Protein AF-T1G337-F1 (afdb_monomer)

Solvent-accessible surface area (backbone atoms only — not comparable to full-atom values): 6458 Å² total; per-residue (Å²): 134,67,88,81,56,74,63,47,60,79,75,40,58,90,79,54,84,60,91,90,53,78,80,91,66,64,92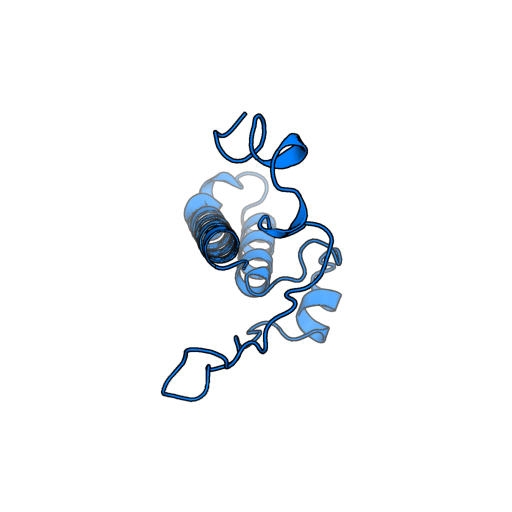,58,68,93,51,98,58,86,75,80,78,87,75,68,77,56,52,72,66,59,42,58,74,68,66,58,56,78,92,61,68,55,72,50,32,55,37,49,54,52,32,5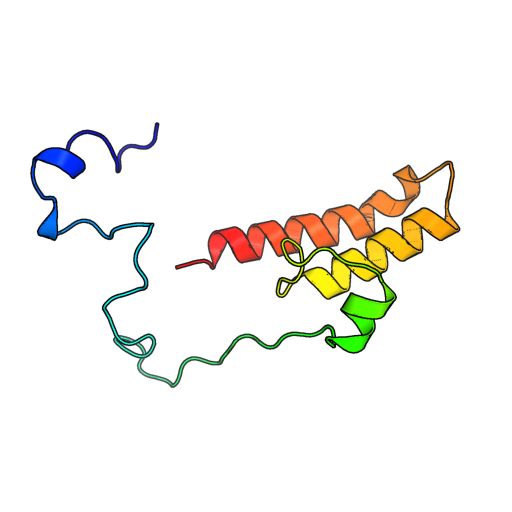1,54,43,38,67,75,38,59,89,60,45,74,82,42,50,66,44,45,50,54,31,55,51,43,51,49,54,48,65,72,63,65,126

pLDDT: mean 88.04, std 11.39, range [44.69, 97.5]

Foldseek 3Di:
DDPLPDPCVPPPVPVDDDPVDDDPDDPCPPPPDDDDDDDQPDDPVLCVVLVPDPVCSDSLVVLVSVLVVCVVVPPPPSVVSVVSVVSSVVVVVVVVVVDD

Radius of gyration: 19.02 Å; Cα contacts (8 Å, |Δi|>4): 44; chains: 1; bounding box: 46×31×46 Å

Mean predicted aligned er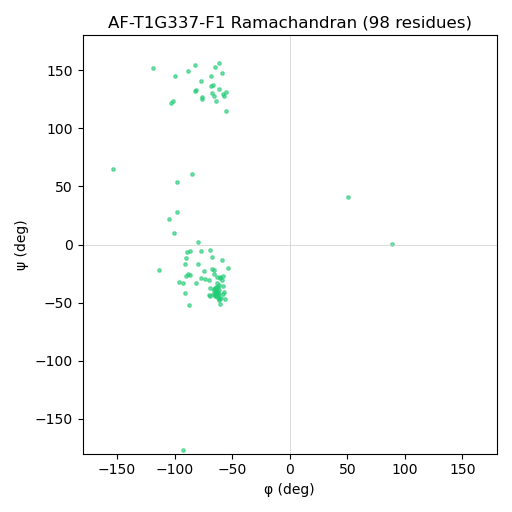ror: 6.65 Å

Neare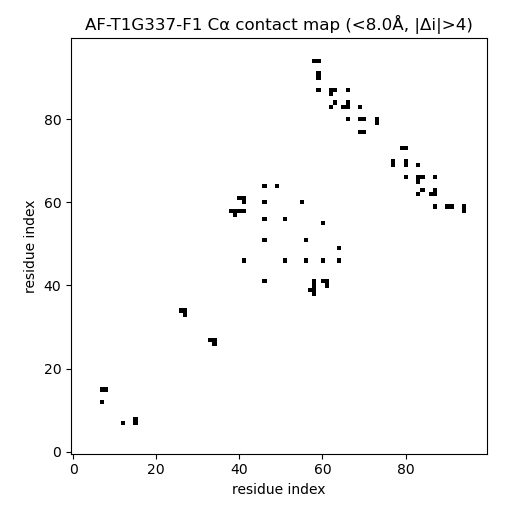st PDB structures (foldseek):
  8q45-assembly1_o  TM=9.535E-01  e=4.949E-06  Bos taurus
  8olt-assembly1_o  TM=9.388E-01  e=1.789E-05  Mus musculus
  8q48-assembly1_o  TM=9.523E-01  e=2.918E-05  Bos taurus
  8uey-assembly1_1o  TM=9.378E-01  e=2.918E-05  Sus scrofa
  8uep-assembly1_1o  TM=9.225E-01  e=5.381E-05  Sus scrofa

Secondary structure (DSSP, 8-state):
--TTSSSHHHH-TTTSPPSSSPPSS-TTTT-SSPPPPPPP-S-HHHHHHTT--GGG-STTHHHHHHHHHHHHHTTT-GGGGHHHHHHHHHHHHHHHHH--

Sequence (100 aa):
MGAATSNAFWLSPDIRPDYQKDPIFDPQYGFDKPRVPRKMIATEEELNAANIPPENRDYCSHLLIKYFACREQKFPLTYFCKDERNAYSHCEYDEYVIIP

Structure (mmCIF, N/CA/C/O backbone):
data_AF-T1G337-F1
#
_entry.id   AF-T1G337-F1
#
loop_
_atom_site.group_PDB
_atom_site.id
_atom_site.type_symbol
_atom_site.label_atom_id
_atom_site.label_alt_id
_atom_site.label_comp_id
_atom_site.label_asym_id
_atom_site.label_entity_id
_atom_site.label_seq_id
_atom_site.pdbx_PDB_ins_code
_atom_site.Cartn_x
_atom_site.Cartn_y
_atom_site.Cartn_z
_atom_site.occupancy
_atom_site.B_iso_or_equiv
_atom_site.auth_seq_id
_atom_site.auth_comp_id
_atom_site.auth_asym_id
_atom_site.auth_atom_id
_atom_site.pdbx_PDB_model_num
ATOM 1 N N . MET A 1 1 ? 20.757 9.544 1.829 1.00 44.69 1 MET A N 1
ATOM 2 C CA . MET A 1 1 ? 20.522 9.708 0.378 1.00 44.69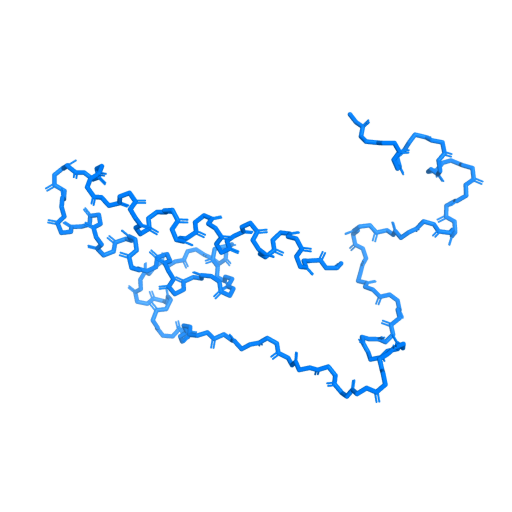 1 MET A CA 1
ATOM 3 C C . MET A 1 1 ? 21.192 8.528 -0.304 1.00 44.69 1 MET A C 1
ATOM 5 O O . MET A 1 1 ? 22.393 8.369 -0.139 1.00 44.69 1 MET A O 1
ATOM 9 N N . GLY A 1 2 ? 20.406 7.618 -0.884 1.00 55.16 2 GLY A N 1
ATOM 10 C CA . GLY A 1 2 ? 20.905 6.336 -1.394 1.00 55.16 2 GLY A CA 1
ATOM 11 C C . GLY A 1 2 ? 21.869 6.501 -2.571 1.00 55.16 2 GLY A C 1
ATOM 12 O O . GLY A 1 2 ? 21.785 7.471 -3.318 1.00 55.16 2 GLY A O 1
ATOM 13 N N . ALA A 1 3 ? 22.773 5.537 -2.743 1.00 59.25 3 ALA A N 1
ATOM 14 C CA . ALA A 1 3 ? 23.873 5.573 -3.713 1.00 59.25 3 ALA A CA 1
ATOM 15 C C . ALA A 1 3 ? 23.449 5.729 -5.193 1.00 59.25 3 ALA A C 1
ATOM 17 O O . ALA A 1 3 ? 24.282 6.044 -6.037 1.00 59.25 3 ALA A O 1
ATOM 18 N N . ALA A 1 4 ? 22.165 5.556 -5.517 1.00 59.88 4 ALA A N 1
ATOM 19 C CA . ALA A 1 4 ? 21.641 5.638 -6.879 1.00 59.88 4 ALA A CA 1
ATOM 20 C C . ALA A 1 4 ? 21.475 7.073 -7.430 1.00 59.88 4 ALA A C 1
ATOM 22 O O . ALA A 1 4 ? 21.092 7.233 -8.590 1.00 59.88 4 ALA A O 1
ATOM 23 N N . THR A 1 5 ? 21.702 8.130 -6.637 1.00 58.25 5 THR A N 1
ATOM 24 C CA . THR A 1 5 ? 21.276 9.493 -7.020 1.00 58.25 5 THR A CA 1
ATOM 25 C C . THR A 1 5 ? 22.382 10.510 -7.288 1.00 58.25 5 THR A C 1
ATOM 27 O O . THR A 1 5 ? 22.104 11.472 -7.993 1.00 58.25 5 THR A O 1
ATOM 30 N N . SER A 1 6 ? 23.612 10.356 -6.791 1.00 59.41 6 SER A N 1
ATOM 31 C CA . SER A 1 6 ? 24.574 11.475 -6.842 1.00 59.41 6 SER A CA 1
ATOM 32 C C . SER A 1 6 ? 25.395 11.550 -8.133 1.00 59.41 6 SER A C 1
ATOM 34 O O . SER A 1 6 ? 25.408 12.592 -8.780 1.00 59.41 6 SER A O 1
ATOM 36 N N . ASN A 1 7 ? 26.050 10.461 -8.545 1.00 60.75 7 ASN A N 1
ATOM 37 C CA . ASN A 1 7 ? 26.934 10.481 -9.721 1.00 60.75 7 ASN A CA 1
ATOM 38 C C . ASN A 1 7 ? 26.219 10.079 -11.021 1.00 60.75 7 ASN A C 1
ATOM 40 O O . ASN A 1 7 ? 26.514 10.623 -12.081 1.00 60.75 7 ASN A O 1
ATOM 44 N N . ALA A 1 8 ? 25.239 9.175 -10.949 1.00 61.31 8 ALA A N 1
ATOM 45 C CA . ALA A 1 8 ? 24.519 8.681 -12.126 1.00 61.31 8 ALA A CA 1
ATOM 46 C C . ALA A 1 8 ? 23.589 9.732 -12.762 1.00 61.31 8 ALA A C 1
ATOM 48 O O . ALA A 1 8 ? 23.403 9.723 -13.973 1.00 61.31 8 ALA A O 1
ATOM 49 N N . PHE A 1 9 ? 23.040 10.656 -11.963 1.00 66.81 9 PHE A N 1
ATOM 50 C CA . PHE A 1 9 ? 22.112 11.686 -12.445 1.00 66.81 9 PHE A CA 1
ATOM 51 C C . PHE A 1 9 ? 22.769 12.659 -13.439 1.00 66.81 9 PHE A C 1
ATOM 53 O O . PHE A 1 9 ? 22.139 13.053 -14.413 1.00 66.81 9 PHE A O 1
ATOM 60 N N . TRP A 1 10 ? 24.042 13.005 -13.221 1.00 71.88 10 TRP A N 1
ATOM 61 C CA . TRP A 1 10 ? 24.773 13.953 -14.070 1.00 71.88 10 TRP A CA 1
ATOM 62 C C . TRP A 1 10 ? 25.625 13.280 -15.151 1.00 71.88 10 TRP A C 1
ATOM 64 O O . TRP A 1 10 ? 25.804 13.850 -16.221 1.00 71.88 10 TRP A O 1
ATOM 74 N N . LEU A 1 11 ? 26.166 12.086 -14.885 1.00 81.06 11 LEU A N 1
ATOM 75 C CA . LEU A 1 11 ? 27.117 11.425 -15.788 1.00 81.06 11 LEU A CA 1
ATOM 76 C C . LEU A 1 11 ? 26.446 10.544 -16.848 1.00 81.06 11 LEU A C 1
ATOM 78 O O . LEU A 1 11 ? 27.052 10.275 -17.883 1.00 81.06 11 LEU A O 1
ATOM 82 N N . SER A 1 12 ? 25.240 10.029 -16.593 1.00 76.81 12 SER A N 1
ATOM 83 C CA . SER A 1 12 ? 24.577 9.074 -17.495 1.00 76.81 12 SER A CA 1
ATOM 84 C C . SER A 1 12 ? 23.049 9.141 -17.369 1.00 76.81 12 SER A C 1
ATOM 86 O O . SER A 1 12 ? 22.427 8.165 -16.936 1.00 76.81 12 SER A O 1
ATOM 88 N N . PRO A 1 13 ? 22.427 10.277 -17.736 1.00 79.19 13 PRO A N 1
ATOM 89 C CA . PRO A 1 13 ? 20.978 10.447 -17.631 1.00 79.19 13 PRO A CA 1
ATOM 90 C C . PRO A 1 13 ? 20.194 9.433 -18.480 1.00 79.19 13 PRO A C 1
ATOM 92 O O . PRO A 1 13 ? 19.105 9.040 -18.082 1.00 79.19 13 PRO A O 1
ATOM 95 N N . ASP A 1 14 ? 20.767 8.951 -19.588 1.00 81.25 14 ASP A N 1
ATOM 96 C CA . ASP A 1 14 ? 20.091 8.050 -20.535 1.00 81.25 14 ASP A CA 1
ATOM 97 C C . ASP A 1 14 ? 19.936 6.602 -20.031 1.00 81.25 14 ASP A C 1
ATOM 99 O O . ASP A 1 14 ? 19.073 5.869 -20.504 1.00 81.25 14 ASP A O 1
ATOM 103 N N . ILE A 1 15 ? 20.777 6.165 -19.086 1.00 83.50 15 ILE A N 1
ATOM 104 C CA . ILE A 1 15 ? 20.776 4.780 -18.569 1.00 83.50 15 ILE A CA 1
ATOM 105 C C . ILE A 1 15 ? 19.841 4.649 -17.359 1.00 83.50 15 ILE A C 1
ATOM 107 O O . ILE A 1 15 ? 19.334 3.569 -17.054 1.00 83.50 15 ILE A O 1
ATOM 111 N N . ARG A 1 16 ? 19.631 5.745 -16.628 1.00 80.12 16 ARG A N 1
ATOM 112 C CA . ARG A 1 16 ? 18.880 5.745 -15.377 1.00 80.12 16 ARG A CA 1
ATOM 113 C C . ARG A 1 16 ? 17.371 5.809 -15.665 1.00 80.12 16 ARG A C 1
ATOM 115 O O . ARG A 1 16 ? 16.942 6.712 -16.378 1.00 80.12 16 ARG A O 1
ATOM 122 N N . PRO A 1 17 ? 16.544 4.955 -15.036 1.00 81.19 17 PRO A N 1
ATOM 123 C CA . PRO A 1 17 ? 15.100 5.127 -15.093 1.00 81.19 17 PRO A CA 1
ATOM 124 C C . PRO A 1 17 ? 14.674 6.410 -14.362 1.00 81.19 17 PRO A C 1
ATOM 126 O O . PRO A 1 17 ? 15.163 6.746 -13.275 1.00 81.19 17 PRO A O 1
ATOM 129 N N . ASP A 1 18 ? 13.757 7.140 -14.984 1.00 82.81 18 ASP A N 1
ATOM 130 C CA . ASP A 1 18 ? 13.081 8.277 -14.372 1.00 82.81 18 ASP A CA 1
ATOM 131 C C . ASP A 1 18 ? 11.941 7.759 -13.484 1.00 82.81 18 ASP A C 1
ATOM 133 O O . ASP A 1 18 ? 11.17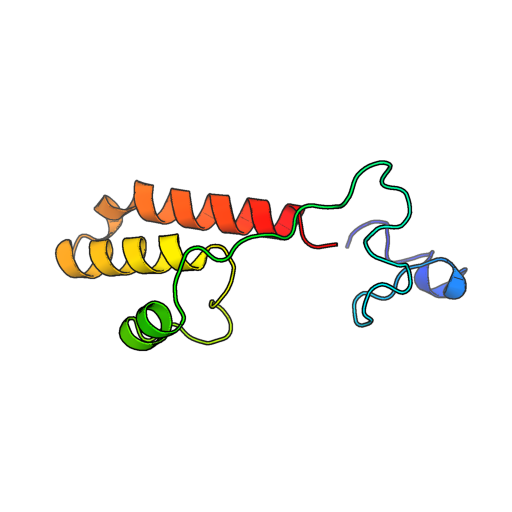9 6.902 -13.910 1.00 82.81 18 ASP A O 1
ATOM 137 N N . TYR A 1 19 ? 11.826 8.270 -12.259 1.00 79.94 19 TYR A N 1
ATOM 138 C CA . TYR A 1 19 ? 10.799 7.840 -11.300 1.00 79.94 19 TYR A CA 1
ATOM 139 C C . TYR A 1 19 ? 9.432 8.480 -11.570 1.00 79.94 19 TYR A C 1
ATOM 141 O O . TYR A 1 19 ? 8.432 8.049 -11.009 1.00 79.94 19 TYR A O 1
ATOM 149 N N . GLN A 1 20 ? 9.392 9.552 -12.366 1.00 85.50 20 GLN A N 1
ATOM 150 C CA . GLN A 1 20 ? 8.151 10.257 -12.697 1.00 85.50 20 GLN A CA 1
ATOM 151 C C . GLN A 1 20 ? 7.482 9.713 -13.956 1.00 85.50 20 GLN A C 1
ATOM 153 O O . GLN A 1 20 ? 6.329 10.042 -14.222 1.00 85.50 20 GLN A O 1
ATOM 158 N N . LYS A 1 21 ? 8.223 8.950 -14.764 1.00 86.06 21 LYS A N 1
ATOM 159 C CA . LYS A 1 21 ? 7.736 8.408 -16.027 1.00 86.06 21 LYS A CA 1
ATOM 160 C C . LYS A 1 21 ? 7.331 6.956 -15.837 1.00 86.06 21 LYS A C 1
ATOM 162 O O . LYS A 1 21 ? 7.994 6.217 -15.114 1.00 86.06 21 LYS A O 1
ATOM 167 N N . ASP A 1 22 ? 6.290 6.559 -16.554 1.00 86.50 22 ASP A N 1
ATOM 168 C CA . ASP A 1 22 ? 5.900 5.159 -16.634 1.00 86.50 22 ASP A CA 1
ATOM 169 C C . ASP A 1 22 ? 7.023 4.302 -17.252 1.00 86.50 22 ASP A C 1
ATOM 171 O O . ASP A 1 22 ? 7.857 4.813 -18.017 1.00 86.50 22 ASP A O 1
ATOM 175 N N . PRO A 1 23 ? 7.049 2.988 -16.962 1.00 87.56 23 PRO A N 1
ATOM 176 C CA . PRO A 1 23 ? 8.006 2.068 -17.561 1.00 87.56 23 PRO A CA 1
ATOM 177 C C . PRO A 1 23 ? 7.966 2.112 -19.094 1.00 87.56 23 PRO A C 1
ATOM 179 O O . PRO A 1 23 ? 6.909 2.013 -19.711 1.00 87.56 23 PRO A O 1
ATOM 182 N N . ILE A 1 24 ? 9.142 2.223 -19.717 1.00 88.00 24 ILE A N 1
ATOM 183 C CA . ILE A 1 24 ? 9.290 2.295 -21.184 1.00 88.00 24 ILE A CA 1
ATOM 184 C C . ILE A 1 24 ? 9.126 0.908 -21.832 1.00 88.00 24 ILE A C 1
ATOM 186 O O . ILE A 1 24 ? 8.720 0.793 -22.988 1.00 88.00 24 ILE A O 1
ATOM 190 N N . PHE A 1 25 ? 9.474 -0.152 -21.100 1.00 89.50 25 PHE A N 1
ATOM 191 C CA . PHE A 1 25 ? 9.458 -1.526 -21.594 1.00 89.50 25 PHE A CA 1
ATOM 192 C C . PHE A 1 25 ? 8.093 -2.187 -21.381 1.00 89.50 25 PHE A C 1
ATOM 194 O O . PHE A 1 25 ? 7.407 -1.910 -20.398 1.00 89.50 25 PHE A O 1
ATOM 201 N N . ASP A 1 26 ? 7.730 -3.104 -22.283 1.00 91.44 26 ASP A N 1
ATOM 202 C CA . ASP A 1 26 ? 6.529 -3.932 -22.146 1.00 91.44 26 ASP A CA 1
ATOM 203 C C . ASP A 1 26 ? 6.572 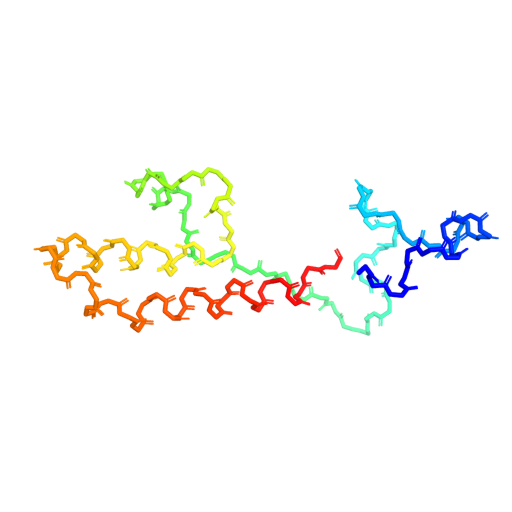-4.712 -20.812 1.00 91.44 26 ASP A C 1
ATOM 205 O O . ASP A 1 26 ? 7.561 -5.406 -20.556 1.00 91.44 26 ASP A O 1
ATOM 209 N N . PRO A 1 27 ? 5.521 -4.653 -19.968 1.00 88.81 27 PRO A N 1
ATOM 210 C CA . PRO A 1 27 ? 5.434 -5.423 -18.727 1.00 88.81 27 PRO A CA 1
ATOM 211 C C . PRO A 1 27 ? 5.637 -6.940 -18.870 1.00 88.81 27 PRO A C 1
ATOM 213 O O . PRO A 1 27 ? 5.916 -7.599 -17.865 1.00 88.81 27 PRO A O 1
ATOM 216 N N . GLN A 1 28 ? 5.469 -7.497 -20.075 1.00 91.06 28 GLN A N 1
ATOM 217 C CA . GLN A 1 28 ? 5.695 -8.914 -20.381 1.00 91.06 28 GLN A CA 1
ATOM 218 C C . GLN A 1 28 ? 7.137 -9.223 -20.837 1.00 91.06 28 GLN A C 1
ATOM 220 O O . GLN A 1 28 ? 7.532 -10.391 -20.894 1.00 91.06 28 GLN A O 1
ATOM 225 N N . TYR A 1 29 ? 7.946 -8.206 -21.141 1.00 92.50 29 TYR A N 1
ATOM 226 C CA . TYR A 1 29 ? 9.309 -8.378 -21.639 1.00 92.50 29 TYR A CA 1
ATOM 227 C C . TYR A 1 29 ? 10.209 -9.062 -20.596 1.00 92.50 29 TYR A C 1
ATOM 229 O O . TYR A 1 29 ? 10.353 -8.588 -19.472 1.00 92.50 29 TYR A O 1
ATOM 237 N N . GLY A 1 30 ? 10.828 -10.186 -20.972 1.00 90.88 30 GLY A N 1
ATOM 238 C CA . GLY A 1 30 ? 11.707 -10.972 -20.093 1.00 90.88 30 GLY A CA 1
ATOM 239 C C . GLY A 1 30 ? 11.006 -12.044 -19.248 1.00 90.88 30 GLY A C 1
ATOM 240 O O . GLY A 1 30 ? 11.683 -12.762 -18.515 1.00 90.88 30 GLY A O 1
ATOM 241 N N . PHE A 1 31 ? 9.683 -12.196 -19.365 1.00 91.31 31 PHE A N 1
ATOM 242 C CA . PHE A 1 31 ? 8.938 -13.277 -18.717 1.00 91.31 31 PHE A CA 1
ATOM 243 C C . PHE A 1 31 ? 8.576 -14.379 -19.723 1.00 91.31 31 PHE A C 1
ATOM 245 O O . PHE A 1 31 ? 7.847 -14.134 -20.683 1.00 91.31 31 PHE A O 1
ATOM 252 N N . ASP A 1 32 ? 9.012 -15.616 -19.462 1.00 94.06 32 ASP A N 1
ATOM 253 C CA . ASP A 1 32 ? 8.699 -16.787 -20.308 1.00 94.06 32 ASP A CA 1
ATOM 254 C C . ASP A 1 32 ? 7.203 -17.154 -20.306 1.00 94.06 32 ASP A C 1
ATOM 256 O O . ASP A 1 32 ? 6.692 -17.793 -21.226 1.00 94.06 32 ASP A O 1
ATOM 260 N N . LYS A 1 33 ? 6.494 -16.785 -19.235 1.00 93.62 33 LYS A N 1
ATOM 261 C CA . LYS A 1 33 ? 5.066 -17.048 -19.017 1.00 93.62 33 LYS A CA 1
ATOM 262 C C . LYS A 1 33 ? 4.307 -15.731 -18.894 1.00 93.62 33 LYS A C 1
ATOM 264 O O . LYS A 1 33 ? 4.892 -14.761 -18.408 1.00 93.62 33 LYS A O 1
ATOM 269 N N . PRO A 1 34 ? 3.011 -15.691 -19.253 1.00 92.31 34 PRO A N 1
ATOM 270 C CA . PRO A 1 34 ? 2.206 -14.489 -19.080 1.00 92.31 34 PRO A CA 1
ATOM 271 C C . PRO A 1 34 ? 2.193 -14.056 -17.610 1.00 92.31 34 PRO A C 1
ATOM 273 O O . PRO A 1 34 ? 1.921 -14.866 -16.716 1.00 92.31 34 PRO A O 1
ATOM 276 N N . ARG A 1 35 ? 2.494 -12.780 -17.358 1.00 89.44 35 ARG A N 1
ATOM 277 C CA . ARG A 1 35 ? 2.429 -12.187 -16.021 1.00 89.44 35 ARG A CA 1
ATOM 278 C C . ARG A 1 35 ? 0.978 -12.173 -15.545 1.00 89.44 35 ARG A C 1
ATOM 280 O O . ARG A 1 35 ? 0.090 -11.672 -16.228 1.00 89.44 35 ARG A O 1
ATOM 287 N N . VAL A 1 36 ? 0.737 -12.704 -14.350 1.00 90.31 36 VAL A N 1
ATOM 288 C CA . VAL A 1 36 ? -0.597 -12.683 -13.742 1.00 90.31 36 VAL A CA 1
ATOM 289 C C . VAL A 1 36 ? -0.877 -11.272 -13.206 1.00 90.31 36 VAL A C 1
ATOM 291 O O . VAL A 1 36 ? -0.065 -10.761 -12.428 1.00 90.31 36 VAL A O 1
ATOM 294 N N . PRO A 1 37 ? -1.992 -10.623 -13.597 1.00 88.94 37 PRO A N 1
ATOM 295 C CA . PRO A 1 37 ? -2.352 -9.316 -13.060 1.00 88.94 37 PRO A CA 1
ATOM 296 C C . PRO A 1 37 ? -2.734 -9.428 -11.582 1.00 88.94 37 PRO A C 1
ATOM 298 O O . PRO A 1 37 ? -3.337 -10.414 -11.147 1.00 88.94 37 PRO A O 1
ATOM 301 N N . ARG A 1 38 ? -2.400 -8.398 -10.798 1.00 89.44 38 ARG A N 1
ATOM 302 C CA . ARG A 1 38 ? -2.823 -8.316 -9.395 1.00 89.44 38 ARG A CA 1
ATOM 303 C C . ARG A 1 38 ? -4.335 -8.107 -9.353 1.00 89.44 38 ARG A C 1
ATOM 305 O O . ARG A 1 38 ? -4.887 -7.331 -10.128 1.00 89.44 38 ARG A O 1
ATOM 312 N N . LYS A 1 39 ? -5.009 -8.826 -8.459 1.00 90.81 39 LYS A N 1
ATOM 313 C CA . LYS A 1 39 ? -6.462 -8.757 -8.301 1.00 90.81 39 LYS A CA 1
ATOM 314 C C . LYS A 1 39 ? -6.805 -7.887 -7.097 1.00 90.81 39 LYS A C 1
ATOM 316 O O . LYS A 1 39 ? -6.377 -8.194 -5.988 1.00 90.81 39 LYS A O 1
ATOM 321 N N . MET A 1 40 ? -7.609 -6.849 -7.315 1.00 91.50 40 MET A N 1
ATOM 322 C CA . MET A 1 40 ? -8.238 -6.085 -6.235 1.00 91.50 40 MET A CA 1
ATOM 323 C C . MET A 1 40 ? -9.259 -6.964 -5.509 1.00 91.50 40 MET A C 1
ATOM 325 O O . MET A 1 40 ? -10.082 -7.624 -6.148 1.00 91.50 40 MET A O 1
ATOM 329 N N . ILE A 1 41 ? -9.176 -7.001 -4.178 1.00 94.25 41 ILE A N 1
ATOM 330 C CA . ILE A 1 41 ? -10.074 -7.807 -3.337 1.00 94.25 41 ILE A CA 1
ATOM 331 C C . ILE A 1 41 ? -11.308 -6.997 -2.923 1.00 94.25 41 ILE A C 1
ATOM 333 O O . ILE A 1 41 ? -12.406 -7.543 -2.939 1.00 94.25 41 ILE A O 1
ATOM 337 N N . ALA A 1 42 ? -11.129 -5.721 -2.567 1.00 92.50 42 ALA A N 1
ATOM 338 C CA . ALA A 1 42 ? -12.228 -4.822 -2.222 1.00 92.50 42 ALA A CA 1
ATOM 339 C C . ALA A 1 42 ? -12.947 -4.331 -3.483 1.00 92.50 42 ALA A C 1
ATOM 341 O O . ALA A 1 42 ? -12.308 -4.016 -4.491 1.00 92.50 42 ALA A O 1
ATOM 342 N N . THR A 1 43 ? -14.270 -4.244 -3.409 1.00 94.50 43 THR A N 1
ATOM 343 C CA . THR A 1 43 ? -15.089 -3.626 -4.457 1.00 94.50 43 THR A CA 1
ATOM 344 C C . THR A 1 43 ? -15.121 -2.104 -4.297 1.00 94.50 43 THR A C 1
ATOM 346 O O . THR A 1 43 ? -14.957 -1.573 -3.198 1.00 94.50 43 THR A O 1
ATOM 349 N N . GLU A 1 44 ? -15.359 -1.369 -5.385 1.00 92.56 44 GLU A N 1
ATOM 350 C CA . GLU A 1 44 ? -15.461 0.098 -5.325 1.00 92.56 44 GLU A CA 1
ATOM 351 C C . GLU A 1 44 ? -16.611 0.567 -4.423 1.00 92.56 44 GLU A C 1
ATOM 353 O O . GLU A 1 44 ? -16.481 1.568 -3.717 1.00 92.56 44 GLU A O 1
ATOM 358 N N . GLU A 1 45 ? -17.720 -0.175 -4.405 1.00 94.12 45 GLU A N 1
ATOM 359 C CA . GLU A 1 45 ? -18.877 0.102 -3.550 1.00 94.12 45 GLU A CA 1
ATOM 360 C C . GLU A 1 45 ? -18.516 0.006 -2.062 1.00 94.12 45 GLU A C 1
ATOM 362 O O . GLU A 1 45 ? -18.870 0.898 -1.290 1.00 94.12 45 GLU A O 1
ATOM 367 N N . GLU A 1 46 ? -17.741 -1.009 -1.664 1.00 93.44 46 GLU A N 1
ATOM 368 C CA . GLU A 1 46 ? -17.251 -1.169 -0.287 1.00 93.44 46 GLU A CA 1
ATOM 369 C C . GLU A 1 46 ? -16.301 -0.034 0.122 1.00 93.44 46 GLU A C 1
ATOM 371 O O . GLU A 1 46 ? -16.412 0.495 1.230 1.00 93.44 46 GLU A O 1
ATOM 376 N N . LEU A 1 47 ? -15.394 0.384 -0.769 1.00 94.25 47 LEU A N 1
ATOM 377 C CA . LEU A 1 47 ? -14.459 1.489 -0.508 1.00 94.25 47 LEU A CA 1
ATOM 378 C C . LEU A 1 47 ? -15.183 2.832 -0.359 1.00 94.25 47 LEU A C 1
ATOM 380 O O . LEU A 1 47 ? -14.810 3.657 0.481 1.00 94.25 47 LEU A O 1
ATOM 384 N N . ASN A 1 48 ? -16.225 3.047 -1.165 1.00 94.56 48 ASN A N 1
ATOM 385 C CA . ASN A 1 48 ? -17.076 4.228 -1.077 1.00 94.56 48 ASN A CA 1
ATOM 386 C C . ASN A 1 48 ? -17.912 4.213 0.209 1.00 94.56 48 ASN A C 1
ATOM 388 O O . ASN A 1 48 ? -17.963 5.225 0.903 1.00 94.56 48 ASN A O 1
ATOM 392 N N . ALA A 1 49 ? -18.505 3.070 0.570 1.00 94.12 49 ALA A N 1
ATOM 393 C CA . ALA A 1 49 ? -19.276 2.921 1.805 1.00 94.12 49 ALA A CA 1
ATOM 394 C C . ALA A 1 49 ? -18.419 3.152 3.062 1.00 94.12 49 ALA A C 1
ATOM 396 O O . ALA A 1 49 ? -18.878 3.768 4.022 1.00 94.12 49 ALA A O 1
ATOM 397 N N . ALA A 1 50 ? -17.157 2.714 3.036 1.00 92.81 50 ALA A N 1
ATOM 398 C CA . ALA A 1 50 ? -16.191 2.935 4.110 1.00 92.81 50 ALA A CA 1
ATOM 399 C C . ALA A 1 50 ? -15.551 4.341 4.102 1.00 92.81 50 ALA A C 1
ATOM 401 O O . ALA A 1 50 ? -14.691 4.617 4.938 1.00 92.81 50 ALA A O 1
ATOM 402 N N . ASN A 1 51 ? -15.944 5.230 3.177 1.00 93.25 51 ASN A N 1
ATOM 403 C CA . ASN A 1 51 ? -15.391 6.581 3.008 1.00 93.25 51 ASN A CA 1
ATOM 404 C C . ASN A 1 51 ? -13.851 6.617 2.936 1.00 93.25 51 ASN A C 1
ATOM 406 O O . ASN A 1 51 ? -13.207 7.499 3.510 1.00 93.25 51 ASN A O 1
ATOM 410 N N . ILE A 1 52 ? -13.244 5.660 2.226 1.00 94.25 52 ILE A N 1
ATOM 411 C CA . ILE A 1 52 ? -11.784 5.598 2.085 1.00 94.25 52 ILE A CA 1
ATOM 412 C C . ILE A 1 52 ? -11.310 6.673 1.085 1.00 94.25 52 ILE A C 1
ATOM 414 O O . ILE A 1 52 ? -11.823 6.713 -0.046 1.00 94.25 52 ILE A O 1
ATOM 418 N N . PRO A 1 53 ? -10.339 7.538 1.459 1.00 93.81 53 PRO A N 1
ATOM 419 C CA . PRO A 1 53 ? -9.744 8.524 0.557 1.00 93.81 53 PRO A CA 1
ATOM 420 C C . PRO A 1 53 ? -9.093 7.860 -0.660 1.00 93.81 53 PRO A C 1
ATOM 422 O O . PRO A 1 53 ? -8.538 6.776 -0.510 1.00 93.81 53 PRO A O 1
ATOM 425 N N . PRO A 1 54 ? -9.094 8.503 -1.840 1.00 92.06 54 PRO A N 1
ATOM 426 C CA . PRO A 1 54 ? -8.564 7.914 -3.073 1.00 92.06 54 PRO A CA 1
ATOM 427 C C . PRO A 1 54 ? -7.088 7.509 -2.977 1.00 92.06 54 PRO A C 1
ATOM 429 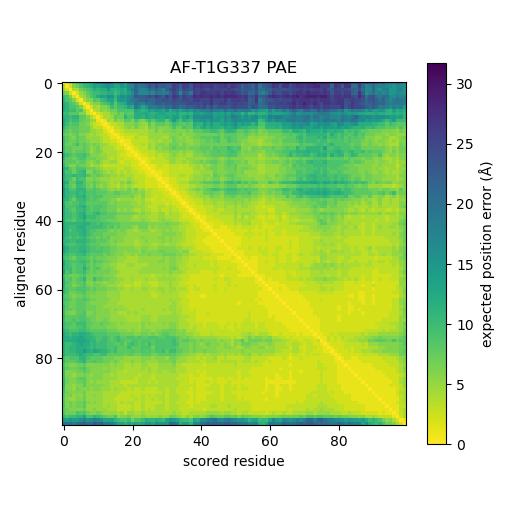O O . PRO A 1 54 ? -6.691 6.535 -3.600 1.00 92.06 54 PRO A O 1
ATOM 432 N N . GLU A 1 55 ? -6.301 8.214 -2.164 1.00 91.88 55 GLU A N 1
ATOM 433 C CA . GLU A 1 55 ? -4.882 7.919 -1.923 1.00 91.88 55 GLU A CA 1
ATOM 434 C C . GLU A 1 55 ? -4.659 6.555 -1.258 1.00 91.88 55 GLU A C 1
ATOM 436 O O . GLU A 1 55 ? -3.639 5.925 -1.498 1.00 91.88 55 GLU A O 1
ATOM 441 N N . ASN A 1 56 ? -5.635 6.081 -0.478 1.00 92.62 56 ASN A N 1
ATOM 442 C CA . ASN A 1 56 ? -5.577 4.812 0.246 1.00 92.62 56 ASN A CA 1
ATOM 443 C C . ASN A 1 56 ? -6.442 3.732 -0.430 1.00 92.62 56 ASN A C 1
ATOM 445 O O . ASN A 1 56 ? -6.916 2.834 0.260 1.00 92.62 56 ASN A O 1
ATOM 449 N N . ARG A 1 57 ? -6.761 3.868 -1.730 1.00 93.88 57 ARG A N 1
ATOM 450 C CA . ARG A 1 57 ? -7.552 2.895 -2.522 1.00 93.88 57 ARG A CA 1
ATOM 451 C C . ARG A 1 57 ? -6.647 1.973 -3.341 1.00 93.88 57 ARG A C 1
ATOM 453 O O . ARG A 1 57 ? -6.763 1.865 -4.560 1.00 93.88 57 ARG A O 1
ATOM 460 N N . ASP A 1 58 ? -5.727 1.341 -2.644 1.00 92.81 58 ASP A N 1
ATOM 461 C CA . ASP A 1 58 ? -4.730 0.389 -3.124 1.00 92.81 58 ASP A CA 1
ATOM 462 C C . ASP A 1 58 ? -5.200 -1.083 -3.040 1.00 92.81 58 ASP A C 1
ATOM 464 O O . ASP A 1 58 ? -6.332 -1.395 -2.650 1.00 92.81 58 ASP A O 1
ATOM 468 N N . TYR A 1 59 ? -4.330 -2.038 -3.392 1.00 93.56 59 TYR A N 1
ATOM 469 C CA . TYR A 1 59 ? -4.687 -3.462 -3.314 1.00 93.56 59 TYR A CA 1
ATOM 470 C C . TYR A 1 59 ? -4.871 -3.930 -1.861 1.00 93.56 59 TYR A C 1
ATOM 472 O O . TYR A 1 59 ? -5.576 -4.919 -1.613 1.00 93.56 59 TYR A O 1
ATOM 480 N N . CYS A 1 60 ? -4.303 -3.208 -0.894 1.00 94.62 60 CYS A N 1
ATOM 481 C CA . CYS A 1 60 ? -4.359 -3.499 0.537 1.00 94.62 60 CYS A CA 1
ATOM 482 C C . CYS A 1 60 ? -5.583 -2.924 1.269 1.00 94.62 60 CYS A C 1
ATOM 484 O O . CYS A 1 60 ? -5.844 -3.295 2.420 1.00 94.62 60 CYS A O 1
ATOM 486 N N . SER A 1 61 ? -6.417 -2.126 0.601 1.00 96.19 61 SER A N 1
ATOM 487 C CA . SER A 1 61 ? -7.558 -1.416 1.202 1.00 96.19 61 SER A CA 1
ATOM 488 C C . SER A 1 61 ? -8.590 -2.316 1.890 1.00 96.19 61 SER A C 1
ATOM 490 O O . SER A 1 61 ? -9.251 -1.917 2.849 1.00 96.19 61 SER A O 1
ATOM 492 N N . HIS A 1 62 ? -8.712 -3.570 1.456 1.00 95.38 62 HIS A N 1
ATOM 493 C CA . HIS A 1 62 ? -9.577 -4.564 2.095 1.00 95.38 62 HIS A CA 1
ATOM 494 C C . HIS A 1 62 ? -9.184 -4.847 3.563 1.00 95.38 62 HIS A C 1
ATOM 496 O O . HIS A 1 62 ? -10.037 -5.207 4.377 1.00 95.38 62 HIS A O 1
ATOM 502 N N . LEU A 1 63 ? -7.908 -4.676 3.928 1.00 96.69 63 LEU A N 1
ATOM 503 C CA . LEU A 1 63 ? -7.428 -4.760 5.313 1.00 96.69 63 LEU A CA 1
ATOM 504 C C . LEU A 1 63 ? -7.668 -3.455 6.072 1.00 96.69 63 LEU A C 1
ATOM 506 O O . LEU A 1 63 ? -7.982 -3.495 7.263 1.00 96.69 63 LEU A O 1
ATOM 510 N N . LEU A 1 64 ? -7.590 -2.313 5.386 1.00 95.94 64 LEU A N 1
ATOM 511 C CA . LEU A 1 64 ? -7.883 -1.007 5.970 1.00 95.94 64 LEU A CA 1
ATOM 512 C C . LEU A 1 64 ? -9.338 -0.922 6.455 1.00 95.94 64 LEU A C 1
ATOM 514 O O . LEU A 1 64 ? -9.581 -0.484 7.581 1.00 95.94 64 LEU A O 1
ATOM 518 N N . ILE A 1 65 ? -10.290 -1.440 5.667 1.00 96.38 65 ILE A N 1
ATOM 519 C CA . ILE A 1 65 ? -11.703 -1.558 6.073 1.00 96.38 65 ILE A CA 1
ATOM 520 C C . ILE A 1 65 ? -11.822 -2.353 7.384 1.00 96.38 65 ILE A C 1
ATOM 522 O O . ILE A 1 65 ? -12.491 -1.915 8.321 1.00 96.38 65 ILE A O 1
ATOM 526 N N . LYS A 1 66 ? -11.137 -3.501 7.493 1.00 95.62 66 LYS A N 1
ATOM 527 C CA . LYS A 1 66 ? -11.156 -4.338 8.710 1.00 95.62 66 LYS A CA 1
ATOM 528 C C . LYS A 1 66 ? -10.567 -3.610 9.915 1.00 95.62 66 LYS A C 1
ATOM 530 O O . LYS A 1 66 ? -11.099 -3.712 11.020 1.00 95.62 66 LYS A O 1
ATOM 535 N N . TYR A 1 67 ? -9.488 -2.861 9.705 1.00 95.81 67 TYR A N 1
ATOM 536 C CA . TYR A 1 67 ? -8.871 -2.061 10.754 1.00 95.81 67 TYR A CA 1
ATOM 537 C C . TYR A 1 67 ? -9.815 -0.963 11.262 1.00 95.81 67 TYR A C 1
ATOM 539 O O . TYR A 1 67 ? -9.969 -0.806 12.476 1.00 95.81 67 TYR A O 1
ATOM 547 N N . PHE A 1 68 ? -10.494 -0.240 10.368 1.00 94.56 68 PHE A N 1
ATOM 548 C CA . PHE A 1 68 ? -11.483 0.771 10.754 1.00 94.56 68 PHE A CA 1
ATOM 549 C C . PHE A 1 68 ? -12.681 0.161 11.483 1.00 94.56 68 PHE A C 1
ATOM 551 O O . PHE A 1 68 ? -13.032 0.648 12.558 1.00 94.56 68 PHE A O 1
ATOM 558 N N . ALA A 1 69 ? -13.206 -0.969 11.005 1.00 94.62 69 ALA A N 1
ATOM 559 C CA . ALA A 1 69 ? -14.270 -1.694 11.695 1.00 94.62 69 ALA A CA 1
ATOM 560 C C . ALA A 1 69 ? -13.866 -2.107 13.125 1.00 94.62 69 ALA A C 1
ATOM 562 O O . ALA A 1 69 ? -14.639 -1.934 14.068 1.00 94.62 69 ALA A O 1
ATOM 563 N N . CYS A 1 70 ? -12.634 -2.594 13.327 1.00 96.50 70 CYS A N 1
ATOM 564 C CA . CYS A 1 70 ? -12.139 -2.919 14.668 1.00 96.50 70 CYS A CA 1
ATOM 565 C C . CYS A 1 70 ? -12.057 -1.677 15.571 1.00 96.50 70 CYS A C 1
ATOM 567 O O . CYS A 1 70 ? -12.421 -1.735 16.750 1.00 96.50 70 CYS A O 1
ATOM 569 N N . ARG A 1 71 ? -11.593 -0.542 15.030 1.00 95.62 71 ARG A N 1
ATOM 570 C CA . ARG A 1 71 ? -11.469 0.711 15.788 1.00 95.62 71 ARG A CA 1
ATOM 571 C C . ARG A 1 71 ? -12.812 1.229 16.277 1.00 95.62 71 ARG A C 1
ATOM 573 O O . ARG A 1 71 ? -12.869 1.695 17.410 1.00 95.62 71 ARG A O 1
ATOM 580 N N . GLU A 1 72 ? -13.851 1.147 15.452 1.00 94.69 72 GLU A N 1
ATOM 581 C CA . GLU A 1 72 ? -15.207 1.556 15.831 1.00 94.69 72 GLU A CA 1
ATOM 582 C C . GLU A 1 72 ? -15.767 0.668 16.946 1.00 94.69 72 GLU A C 1
ATOM 584 O O . GLU A 1 72 ? -16.298 1.176 17.930 1.00 94.69 72 GLU A O 1
ATOM 589 N N . GLN A 1 73 ? -15.571 -0.650 16.848 1.00 95.25 73 GLN A N 1
ATOM 590 C CA . GLN A 1 73 ? -16.079 -1.607 17.837 1.00 95.25 73 GLN A CA 1
ATOM 591 C C . GLN A 1 73 ? -15.375 -1.512 19.196 1.00 95.25 73 GLN A C 1
ATOM 593 O O . GLN A 1 73 ? -16.007 -1.697 20.233 1.00 95.25 73 GLN A O 1
ATOM 598 N N . LYS A 1 74 ? -14.060 -1.256 19.206 1.00 94.25 74 LYS A N 1
ATOM 599 C CA . LYS A 1 74 ? -13.239 -1.250 20.431 1.00 94.25 74 LYS A CA 1
ATOM 600 C C . LYS A 1 74 ? -12.949 0.157 20.963 1.00 94.25 74 LYS A C 1
ATOM 602 O O . LYS A 1 74 ? -12.116 0.308 21.857 1.00 94.25 74 LYS A O 1
ATOM 607 N N . PHE A 1 75 ? -13.591 1.197 20.429 1.00 92.75 75 PHE A N 1
ATOM 608 C CA . PHE A 1 75 ? -13.405 2.568 20.907 1.00 92.75 75 PHE A CA 1
ATOM 609 C C . PHE A 1 75 ? -13.833 2.692 22.384 1.00 92.75 75 PHE A C 1
ATOM 611 O O . PHE A 1 75 ? -14.902 2.197 22.739 1.00 92.75 75 PHE A O 1
ATOM 618 N N . PRO A 1 76 ? -13.045 3.336 23.273 1.00 92.81 76 PRO A N 1
ATOM 619 C CA . PRO A 1 76 ? -11.818 4.117 23.037 1.00 92.81 76 PRO A CA 1
ATOM 620 C C . PRO A 1 76 ? -10.500 3.313 23.067 1.00 92.81 76 PRO A C 1
ATOM 622 O O . PRO A 1 76 ? -9.438 3.846 22.739 1.00 92.81 76 PRO A O 1
ATOM 625 N N . LEU A 1 77 ? -10.533 2.029 23.432 1.00 93.44 77 LEU A N 1
ATOM 626 C CA . LEU A 1 77 ? -9.357 1.166 23.615 1.00 93.44 77 LEU A CA 1
ATOM 627 C C . LEU A 1 77 ? -8.883 0.534 22.292 1.00 93.44 77 LEU A C 1
ATOM 629 O O . LEU A 1 77 ? -8.800 -0.682 22.128 1.00 93.44 77 LEU A O 1
ATOM 633 N N . THR A 1 78 ? -8.512 1.379 21.333 1.00 92.88 78 THR A N 1
ATOM 634 C 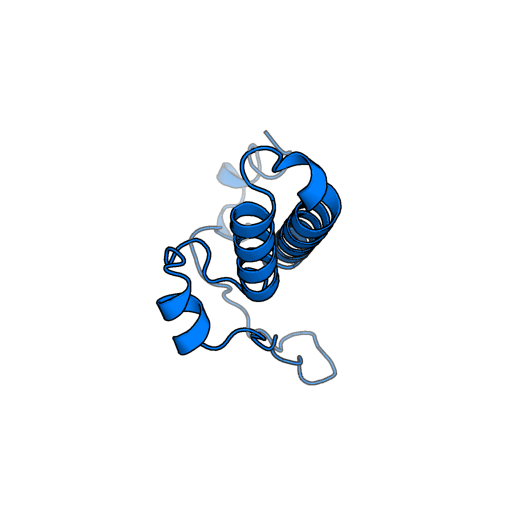CA . THR A 1 78 ? -8.129 0.956 19.969 1.00 92.88 78 THR A CA 1
ATOM 635 C C . THR A 1 78 ? -6.822 0.152 19.879 1.00 92.88 78 THR A C 1
ATOM 637 O O . THR A 1 78 ? -6.543 -0.450 18.844 1.00 92.88 78 THR A O 1
ATOM 640 N N . TYR A 1 79 ? -6.022 0.078 20.949 1.00 91.25 79 TYR A N 1
ATOM 641 C CA . TYR A 1 79 ? -4.780 -0.709 20.969 1.00 91.25 79 TYR A CA 1
ATOM 642 C C . TYR A 1 79 ? -5.018 -2.221 20.840 1.00 91.25 79 TYR A C 1
ATOM 644 O O . TYR A 1 79 ? -4.126 -2.944 20.400 1.00 91.25 79 TYR A O 1
ATOM 652 N N . PHE A 1 80 ? -6.220 -2.703 21.175 1.00 93.56 80 PHE A N 1
ATOM 653 C CA . PHE A 1 80 ? -6.625 -4.093 20.960 1.00 93.56 80 PHE A CA 1
ATOM 654 C C . PHE A 1 80 ? -6.805 -4.457 19.476 1.00 93.56 80 PHE A C 1
ATOM 656 O O . PHE A 1 80 ? -7.080 -5.616 19.182 1.00 93.56 80 PHE A O 1
ATOM 663 N N . CYS A 1 81 ? -6.684 -3.494 18.555 1.00 96.50 81 CYS A N 1
ATOM 664 C CA . CYS A 1 81 ? -6.720 -3.702 17.103 1.00 96.50 81 CYS A CA 1
ATOM 665 C C . CYS A 1 81 ? -5.311 -3.778 16.479 1.00 96.50 81 CYS A C 1
ATOM 667 O O . CYS A 1 81 ? -5.084 -3.332 15.350 1.00 96.50 81 CYS A O 1
ATOM 669 N N . LYS A 1 82 ? -4.310 -4.220 17.256 1.00 95.62 82 LYS A N 1
ATOM 670 C CA . LYS A 1 82 ? -2.908 -4.270 16.816 1.00 95.62 82 LYS A CA 1
ATOM 671 C C . LYS A 1 82 ? -2.709 -5.263 15.674 1.00 95.62 82 LYS A C 1
ATOM 673 O O . LYS A 1 82 ? -1.916 -4.977 14.782 1.00 95.62 82 LYS A O 1
ATOM 678 N N . ASP A 1 83 ? -3.408 -6.389 15.700 1.00 96.19 83 ASP A N 1
ATOM 679 C CA . ASP A 1 83 ? -3.224 -7.454 14.717 1.00 96.19 83 ASP A CA 1
ATOM 680 C C . ASP A 1 83 ? -3.740 -7.019 13.343 1.00 96.19 83 ASP A C 1
ATOM 682 O O . ASP A 1 83 ? -3.038 -7.161 12.344 1.00 96.19 83 ASP A O 1
ATOM 686 N N . GLU A 1 84 ? -4.909 -6.377 13.300 1.00 96.44 84 GLU A N 1
ATOM 687 C CA . GLU A 1 84 ? -5.493 -5.806 12.085 1.00 96.44 84 GLU A CA 1
ATOM 688 C C . GLU A 1 84 ? -4.619 -4.676 11.533 1.00 96.44 84 GLU A C 1
ATOM 690 O O . GLU A 1 84 ? -4.374 -4.607 10.328 1.00 96.44 84 GLU A O 1
ATOM 695 N N . ARG A 1 85 ? -4.079 -3.826 12.418 1.00 96.12 85 ARG A N 1
ATOM 696 C CA . ARG A 1 85 ? -3.115 -2.791 12.027 1.00 96.12 85 ARG A CA 1
ATOM 697 C C . ARG A 1 85 ? -1.853 -3.402 11.424 1.00 96.12 85 ARG A C 1
ATOM 699 O O . ARG A 1 85 ? -1.383 -2.927 10.398 1.00 96.12 85 ARG A O 1
ATOM 706 N N . ASN A 1 86 ? -1.292 -4.422 12.069 1.00 97.25 86 ASN A N 1
ATOM 707 C CA . ASN A 1 86 ? -0.063 -5.065 11.618 1.00 97.25 86 ASN A CA 1
ATOM 708 C C . ASN A 1 86 ? -0.268 -5.782 10.279 1.00 97.25 86 ASN A C 1
ATOM 710 O O . ASN A 1 86 ? 0.593 -5.693 9.413 1.00 97.25 86 ASN A O 1
ATOM 714 N N . ALA A 1 87 ? -1.418 -6.434 10.088 1.00 97.50 87 ALA A N 1
ATOM 715 C CA . ALA A 1 87 ? -1.782 -7.046 8.816 1.00 97.50 87 ALA A CA 1
ATOM 716 C C . ALA A 1 87 ? -1.848 -6.005 7.689 1.00 97.50 87 ALA A C 1
ATOM 718 O O . ALA A 1 87 ? -1.269 -6.222 6.627 1.00 97.50 87 ALA A O 1
ATOM 719 N N . TYR A 1 88 ? -2.493 -4.858 7.934 1.00 96.50 88 TYR A N 1
ATOM 720 C CA . TYR A 1 88 ? -2.524 -3.755 6.974 1.00 96.50 88 TYR A CA 1
ATOM 721 C C . TYR A 1 88 ? -1.112 -3.229 6.665 1.00 96.50 88 TYR A C 1
ATOM 723 O O . TYR A 1 88 ? -0.712 -3.199 5.508 1.00 96.50 88 TYR A O 1
ATOM 731 N N . SER A 1 89 ? -0.312 -2.910 7.688 1.00 96.19 89 SER A N 1
ATOM 732 C CA . SER A 1 89 ? 1.052 -2.394 7.496 1.00 96.19 89 SER A CA 1
ATOM 733 C C . SER A 1 89 ? 1.998 -3.376 6.800 1.00 96.19 89 SER A C 1
ATOM 735 O O . SER A 1 89 ? 2.885 -2.946 6.071 1.00 96.19 89 SER A O 1
ATOM 737 N N . HIS A 1 90 ? 1.831 -4.682 7.015 1.00 96.81 90 HIS A N 1
ATOM 738 C CA . HIS A 1 90 ? 2.602 -5.693 6.294 1.00 96.81 90 HIS A CA 1
ATOM 739 C C . HIS A 1 90 ? 2.239 -5.709 4.807 1.00 96.81 90 HIS A C 1
ATOM 741 O O . HIS A 1 90 ? 3.124 -5.767 3.964 1.00 96.81 90 HIS A O 1
ATOM 747 N N . CYS A 1 91 ? 0.948 -5.607 4.487 1.00 95.50 91 CYS A N 1
ATOM 748 C CA . CYS A 1 91 ? 0.484 -5.549 3.105 1.00 95.50 91 CYS A CA 1
ATOM 749 C C . CYS A 1 91 ? 1.039 -4.314 2.378 1.00 95.50 91 CYS A C 1
ATOM 751 O O . CYS A 1 91 ? 1.596 -4.453 1.295 1.00 95.50 91 CYS A O 1
ATOM 753 N N . GLU A 1 92 ? 0.982 -3.136 3.006 1.00 94.62 92 GLU A N 1
ATOM 754 C CA . GLU A 1 92 ? 1.584 -1.897 2.482 1.00 94.62 92 GLU A CA 1
ATOM 755 C C . GLU A 1 92 ? 3.085 -2.040 2.214 1.00 94.62 92 GLU A C 1
ATOM 757 O O . GLU A 1 92 ? 3.613 -1.561 1.212 1.00 94.62 92 GLU A O 1
ATOM 762 N N . TYR A 1 93 ? 3.792 -2.723 3.116 1.00 95.12 93 TYR A N 1
ATOM 763 C CA . TYR A 1 93 ? 5.209 -2.998 2.933 1.00 95.12 93 TYR A CA 1
ATOM 764 C C . TYR A 1 93 ? 5.455 -3.916 1.731 1.00 95.12 93 TYR A C 1
ATOM 766 O O . TYR A 1 93 ? 6.336 -3.634 0.919 1.00 95.12 93 TYR A O 1
ATOM 774 N N . ASP A 1 94 ? 4.660 -4.976 1.585 1.00 93.62 94 ASP A N 1
ATOM 775 C CA . ASP A 1 94 ? 4.740 -5.865 0.427 1.00 93.62 94 ASP A CA 1
ATOM 776 C C . ASP A 1 94 ? 4.439 -5.100 -0.874 1.00 93.62 94 ASP A C 1
ATOM 778 O O . ASP A 1 94 ? 5.125 -5.305 -1.875 1.00 93.62 94 ASP A O 1
ATOM 782 N N . GLU A 1 95 ? 3.476 -4.169 -0.869 1.00 91.38 95 GLU A N 1
ATOM 783 C CA . GLU A 1 95 ? 3.202 -3.296 -2.020 1.00 91.38 95 GLU A CA 1
ATOM 784 C C . GLU A 1 95 ? 4.411 -2.427 -2.350 1.00 91.38 95 GLU A C 1
ATOM 786 O O . GLU A 1 95 ? 4.838 -2.395 -3.502 1.00 91.38 95 GLU A O 1
ATOM 791 N N . TYR A 1 96 ? 5.002 -1.780 -1.345 1.00 90.31 96 TYR A N 1
ATOM 792 C CA . TYR A 1 96 ? 6.181 -0.934 -1.511 1.00 90.31 96 TYR A CA 1
ATOM 793 C C . TYR A 1 96 ? 7.366 -1.691 -2.125 1.00 90.31 96 TYR A C 1
ATOM 795 O O . TYR A 1 96 ? 8.113 -1.129 -2.923 1.00 90.31 96 TYR A O 1
ATOM 803 N N . VAL A 1 97 ? 7.530 -2.973 -1.786 1.00 90.69 97 VAL A N 1
ATOM 804 C CA . VAL A 1 97 ? 8.569 -3.840 -2.364 1.00 90.69 97 VAL A CA 1
ATOM 805 C C . VAL A 1 97 ? 8.241 -4.257 -3.803 1.00 90.69 97 VAL A C 1
ATOM 807 O O . VAL A 1 97 ? 9.155 -4.508 -4.589 1.00 90.69 97 VAL A O 1
ATOM 810 N N . ILE A 1 98 ? 6.956 -4.353 -4.153 1.00 84.88 98 ILE A N 1
ATOM 811 C CA . ILE A 1 98 ? 6.489 -4.817 -5.466 1.00 84.88 98 ILE A CA 1
ATOM 812 C C . ILE A 1 98 ? 6.420 -3.687 -6.501 1.00 84.88 98 ILE A C 1
ATOM 814 O O . ILE A 1 98 ? 6.502 -4.001 -7.690 1.00 84.88 98 ILE A O 1
ATOM 818 N N . ILE A 1 99 ? 6.251 -2.421 -6.093 1.00 68.62 99 ILE A N 1
ATOM 819 C CA . ILE A 1 99 ? 6.167 -1.275 -7.016 1.00 68.62 99 ILE A CA 1
ATOM 820 C C . ILE A 1 99 ? 7.417 -1.251 -7.926 1.00 68.62 99 ILE A C 1
ATOM 822 O O . ILE A 1 99 ? 8.528 -1.090 -7.413 1.00 68.62 99 ILE A O 1
ATOM 826 N N . PRO A 1 100 ? 7.251 -1.444 -9.251 1.00 57.19 100 PRO A N 1
ATOM 827 C CA . PRO A 1 100 ? 8.319 -1.318 -10.238 1.00 57.19 100 PRO A CA 1
ATOM 828 C C . PRO A 1 100 ? 8.511 0.126 -10.713 1.00 57.19 100 PRO A C 1
ATOM 830 O O . PRO A 1 100 ? 7.499 0.857 -10.813 1.00 57.19 100 PRO A O 1
#

InterPro domains:
  IPR008698 NADH dehydrogenase [ubiquinone] 1 beta subcomplex subunit 7, NDUB7 [PF05676] (41-97)
  IPR008698 NADH dehydrogenase [ubiquinone] 1 beta subcomplex subunit 7, NDUB7 [PTHR20900] (1-97)

Organism: Helobdella robusta (NCBI:txid6412)